Protein AF-A0A1H5ZU62-F1 (afdb_monomer_lite)

Radius of gyration: 22.36 Å; chains: 1; bounding box: 36×51×70 Å

Organism: NCBI:txid935224

pLDDT: mean 84.92, std 20.05, range [37.56, 98.19]

Foldseek 3Di:
DDDDDDDPPPPPPPPPPDDPLQVVLVVLLVQLLVLLVLLLVLVVVVVVVDPVSVVVNVVSVVRNVVSLVVVVVCVVVVSYDPVSVVSSVVSVVVNCVSVVD

Sequence (101 aa):
MATQKDAGFEIKHTEKNKDPICEKWNKRVDDYENYVKEYITHYKKSLKGNSISLSKYPYMKVKWEALGLKLDKAKKKELLTNKQMKKVLRIQLKIVNTCCE

Secondary structure (DSSP, 8-state):
-------------------HHHHHHHHHHHHHHHHHHHHHHHHHHHTTT-HHHHHHHHHHHHHHHHHHHHHHHHHHTT-S-HHHHHHHHHHHHHHHHHHH-

Structure (mmCIF, N/CA/C/O backbone):
data_AF-A0A1H5ZU62-F1
#
_entry.id   AF-A0A1H5ZU62-F1
#
loop_
_atom_site.group_PDB
_atom_site.id
_atom_site.type_symbol
_atom_site.label_atom_id
_atom_site.label_alt_id
_atom_site.label_comp_id
_atom_site.label_asym_id
_atom_site.label_entity_id
_atom_site.label_seq_id
_atom_site.pdbx_PDB_ins_code
_atom_site.Cartn_x
_atom_site.Cartn_y
_atom_site.Cartn_z
_atom_site.occupancy
_atom_site.B_iso_or_equiv
_atom_site.auth_seq_id
_atom_site.auth_comp_id
_atom_site.auth_asym_id
_atom_site.auth_atom_id
_atom_site.pdbx_PDB_model_num
ATOM 1 N N . MET A 1 1 ? -21.418 44.200 53.077 1.00 37.72 1 MET A N 1
ATOM 2 C CA . MET A 1 1 ? -20.156 44.695 52.485 1.00 37.72 1 MET A CA 1
ATOM 3 C C . MET A 1 1 ? -19.444 43.511 51.868 1.00 37.72 1 MET A C 1
ATOM 5 O O . MET A 1 1 ? -19.467 42.439 52.456 1.00 37.72 1 MET A O 1
ATOM 9 N N . ALA A 1 2 ? -18.974 43.687 50.639 1.00 37.69 2 ALA A N 1
ATOM 10 C CA . ALA A 1 2 ? -18.508 42.631 49.756 1.00 37.69 2 ALA A CA 1
ATOM 11 C C . ALA A 1 2 ? -17.160 42.051 50.202 1.00 37.69 2 ALA A C 1
ATOM 13 O O . ALA A 1 2 ? -16.255 42.807 50.542 1.00 37.69 2 ALA A O 1
ATOM 14 N N . THR A 1 3 ? -17.009 40.733 50.099 1.00 37.56 3 THR A N 1
ATOM 15 C CA . THR A 1 3 ? -15.694 40.092 50.024 1.00 37.56 3 THR A CA 1
ATOM 16 C C . THR A 1 3 ? -15.572 39.471 48.639 1.00 37.56 3 THR A C 1
ATOM 18 O O . THR A 1 3 ? -16.351 38.597 48.254 1.00 37.56 3 THR A O 1
ATOM 21 N N . GLN A 1 4 ? -14.650 40.034 47.863 1.00 39.41 4 GLN A N 1
ATOM 22 C CA . GLN A 1 4 ? -14.338 39.685 46.483 1.00 39.41 4 GLN A CA 1
ATOM 23 C C . GLN A 1 4 ? -13.799 38.250 46.401 1.00 39.41 4 GLN A C 1
ATOM 25 O O . GLN A 1 4 ? -12.973 37.830 47.208 1.00 39.41 4 GLN A O 1
ATOM 30 N N . LYS A 1 5 ? -14.310 37.497 45.421 1.00 41.81 5 LYS A N 1
ATOM 31 C CA . LYS A 1 5 ? -13.759 36.222 44.961 1.00 41.81 5 LYS A CA 1
ATOM 32 C C . LYS A 1 5 ? -12.780 36.543 43.838 1.00 41.81 5 LYS A C 1
ATOM 34 O O . LYS A 1 5 ? -13.233 36.865 42.741 1.00 41.81 5 LYS A O 1
ATOM 39 N N . ASP A 1 6 ? -11.484 36.437 44.099 1.00 41.88 6 ASP A N 1
ATOM 40 C CA . ASP A 1 6 ? -10.490 36.493 43.033 1.00 41.88 6 ASP A CA 1
ATOM 41 C C . ASP A 1 6 ? -10.346 35.123 42.372 1.00 41.88 6 ASP A C 1
ATOM 43 O O . ASP A 1 6 ? -10.157 34.082 43.008 1.00 41.88 6 ASP A O 1
ATOM 47 N N . ALA A 1 7 ? -10.536 35.149 41.058 1.00 46.53 7 ALA A N 1
ATOM 48 C CA . ALA A 1 7 ? -10.576 34.011 40.169 1.00 46.53 7 ALA A CA 1
ATOM 49 C C . ALA A 1 7 ? -9.167 33.462 39.911 1.00 46.53 7 ALA A C 1
ATOM 51 O O . ALA A 1 7 ? -8.388 34.040 39.157 1.00 46.53 7 ALA A O 1
ATOM 52 N N . GLY A 1 8 ? -8.870 32.288 40.465 1.00 37.91 8 GLY A N 1
ATOM 53 C CA . GLY A 1 8 ? -7.814 31.421 39.952 1.00 37.91 8 GLY A CA 1
ATOM 54 C C . GLY A 1 8 ? -8.333 30.625 38.755 1.00 37.91 8 GLY A C 1
ATOM 55 O O . GLY A 1 8 ? -8.832 29.515 38.922 1.00 37.91 8 GLY A O 1
ATOM 56 N N . PHE A 1 9 ? -8.250 31.182 37.544 1.00 42.66 9 PHE A N 1
ATOM 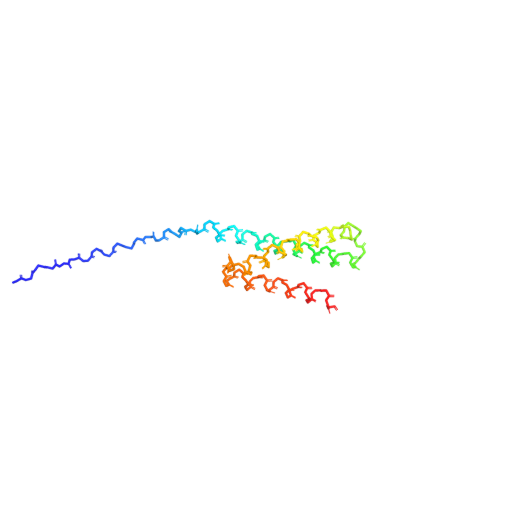57 C CA . PHE A 1 9 ? -8.409 30.396 36.317 1.00 42.66 9 PHE A CA 1
ATOM 58 C C . PHE A 1 9 ? -7.087 29.685 36.023 1.00 42.66 9 PHE A C 1
ATOM 60 O O . PHE A 1 9 ? -6.227 30.179 35.298 1.00 42.66 9 PHE A O 1
ATOM 67 N N . GLU A 1 10 ? -6.907 28.527 36.648 1.00 42.69 10 GLU A N 1
ATOM 68 C CA . GLU A 1 10 ? -5.787 27.642 36.363 1.00 42.69 10 GLU A CA 1
ATOM 69 C C . GLU A 1 10 ? -6.045 26.951 35.016 1.00 42.69 10 GLU A C 1
ATOM 71 O O . GLU A 1 10 ? -6.862 26.033 34.898 1.00 42.69 10 GLU A O 1
ATOM 76 N N . ILE A 1 11 ? -5.370 27.426 33.964 1.00 49.47 11 ILE A N 1
ATOM 77 C CA . ILE A 1 11 ? -5.333 26.755 32.663 1.00 49.47 11 ILE A CA 1
ATOM 78 C C . ILE A 1 11 ? -4.553 25.459 32.862 1.00 49.47 11 ILE A C 1
ATOM 80 O O . ILE A 1 11 ? -3.329 25.416 32.744 1.00 49.47 11 ILE A O 1
ATOM 84 N N . LYS A 1 12 ? -5.273 24.379 33.170 1.00 43.12 12 LYS A N 1
ATOM 85 C CA . LYS A 1 12 ? -4.721 23.030 33.099 1.00 43.12 12 LYS A CA 1
ATOM 86 C C . LYS A 1 12 ? -4.315 22.780 31.653 1.00 43.12 12 LYS A C 1
ATOM 88 O O . LYS A 1 12 ? -5.165 22.617 30.777 1.00 43.12 12 LYS A O 1
ATOM 93 N N . HIS A 1 13 ? -3.007 22.773 31.409 1.00 42.88 13 HIS A N 1
ATOM 94 C CA . HIS A 1 13 ? -2.415 22.256 30.187 1.00 42.88 13 HIS A CA 1
ATOM 95 C C . HIS A 1 13 ? -2.994 20.862 29.928 1.00 42.88 13 HIS A C 1
ATOM 97 O O . HIS A 1 13 ? -2.687 19.901 30.626 1.00 42.88 13 HIS A O 1
ATOM 103 N N . THR A 1 14 ? -3.876 20.758 28.935 1.00 43.28 14 THR A N 1
ATOM 104 C CA . THR A 1 14 ? -4.388 19.478 28.454 1.00 43.28 14 THR A CA 1
ATOM 105 C C . THR A 1 14 ? -3.242 18.724 27.796 1.00 43.28 14 THR A C 1
ATOM 107 O O . THR A 1 14 ? -2.970 18.903 26.605 1.00 43.28 14 THR A O 1
ATOM 110 N N . GLU A 1 15 ? -2.569 17.872 28.564 1.00 51.66 15 GLU A N 1
ATOM 111 C CA . GLU A 1 15 ? -1.851 16.735 28.010 1.00 51.66 15 GLU A CA 1
ATOM 112 C C . GLU A 1 15 ? -2.861 15.937 27.184 1.00 51.66 15 GLU A C 1
ATOM 114 O O . GLU A 1 15 ? -3.807 15.339 27.702 1.00 51.66 15 GLU A O 1
ATOM 119 N N . LYS A 1 16 ? -2.721 16.003 25.856 1.00 55.84 16 LYS A N 1
ATOM 120 C CA . LYS A 1 16 ? -3.507 15.190 24.931 1.00 55.84 16 LYS A CA 1
ATOM 121 C C . LYS A 1 16 ? -3.140 13.734 25.188 1.00 55.84 16 LYS A C 1
ATOM 123 O O . LYS A 1 16 ? -2.211 13.222 24.568 1.00 55.84 16 LYS A O 1
ATOM 128 N N . ASN A 1 17 ? -3.878 13.085 26.081 1.00 49.66 17 ASN A N 1
ATOM 129 C CA . ASN A 1 17 ? -3.907 11.639 26.229 1.00 49.66 17 ASN A CA 1
ATOM 130 C C . ASN A 1 17 ? -4.366 11.066 24.879 1.00 49.66 17 ASN A C 1
ATOM 132 O O . ASN A 1 17 ? -5.556 11.030 24.563 1.00 49.66 17 ASN A O 1
ATOM 136 N N . LYS A 1 18 ? -3.409 10.761 23.998 1.00 59.06 18 LYS A N 1
ATOM 137 C CA . LYS A 1 18 ? -3.698 10.180 22.689 1.00 59.06 18 LYS A CA 1
ATOM 138 C C . LYS A 1 18 ? -4.194 8.764 22.934 1.00 59.06 18 LYS A C 1
ATOM 140 O O . LYS A 1 18 ? -3.442 7.937 23.437 1.00 59.06 18 LYS A O 1
ATOM 145 N N . ASP A 1 19 ? -5.438 8.498 22.553 1.00 71.12 19 ASP A N 1
ATOM 146 C CA . ASP A 1 19 ? -6.007 7.154 22.577 1.00 71.12 19 ASP A CA 1
ATOM 147 C C . ASP A 1 19 ? -5.061 6.171 21.839 1.00 71.12 19 ASP A C 1
ATOM 149 O O . ASP A 1 19 ? -4.802 6.358 20.640 1.00 71.12 19 ASP A O 1
ATOM 153 N N . PRO A 1 20 ? -4.533 5.130 22.515 1.00 69.62 20 PRO A N 1
ATOM 154 C CA . PRO A 1 20 ? -3.647 4.134 21.911 1.00 69.62 20 PRO A CA 1
ATOM 155 C C . PRO A 1 20 ? -4.236 3.448 20.668 1.00 69.62 20 PRO A C 1
ATOM 157 O O . PRO A 1 20 ? -3.498 3.067 19.753 1.00 69.62 20 PRO A O 1
ATOM 160 N N . ILE A 1 21 ? -5.566 3.311 20.592 1.00 71.62 21 ILE A N 1
ATOM 161 C CA . ILE A 1 21 ? -6.271 2.776 19.421 1.00 71.62 21 ILE A CA 1
ATOM 162 C C . ILE A 1 21 ? -6.116 3.741 18.243 1.00 71.62 21 ILE A C 1
ATOM 164 O O . ILE A 1 21 ? -5.788 3.313 17.133 1.00 71.62 21 ILE A O 1
ATOM 168 N N . CYS A 1 22 ? -6.284 5.043 18.480 1.00 78.44 22 CYS A N 1
ATOM 169 C CA . CYS A 1 22 ? -6.099 6.076 17.463 1.00 78.44 22 CYS A CA 1
ATOM 170 C C . CYS A 1 22 ? -4.653 6.094 16.938 1.00 78.44 22 CYS A C 1
ATOM 172 O O . CYS A 1 22 ? -4.442 6.131 15.723 1.00 78.44 22 CYS A O 1
ATOM 174 N N . GLU A 1 23 ? -3.660 5.981 17.825 1.00 83.94 23 GLU A N 1
ATOM 175 C CA . GLU A 1 23 ? -2.241 5.984 17.446 1.00 83.94 23 GLU A CA 1
ATOM 176 C C . GLU A 1 23 ? -1.856 4.759 16.600 1.00 83.94 23 GLU A C 1
ATOM 178 O O . GLU A 1 23 ? -1.176 4.886 15.578 1.00 83.94 23 GLU A O 1
ATOM 183 N N . LYS A 1 24 ? -2.373 3.572 16.946 1.00 89.94 24 LYS A N 1
ATOM 184 C CA . LYS A 1 24 ? -2.190 2.353 16.143 1.00 89.94 24 LYS A CA 1
ATOM 185 C C . LYS A 1 24 ? -2.664 2.547 14.703 1.00 89.94 24 LYS A C 1
ATOM 187 O O . LYS A 1 24 ? -1.980 2.125 13.768 1.00 89.94 24 LYS A O 1
ATOM 192 N N . TRP A 1 25 ? -3.836 3.151 14.511 1.00 93.75 25 TRP A N 1
ATOM 193 C CA . TRP A 1 25 ? -4.387 3.383 13.177 1.00 93.75 25 TRP A CA 1
ATOM 194 C C . TRP A 1 25 ? -3.681 4.514 12.434 1.00 93.75 25 TRP A C 1
ATOM 196 O O . TRP A 1 25 ? -3.506 4.389 11.225 1.00 93.75 25 TRP A O 1
ATOM 206 N N . ASN A 1 26 ? -3.194 5.547 13.132 1.00 93.88 26 ASN A N 1
ATOM 207 C CA . ASN A 1 26 ? -2.327 6.566 12.532 1.00 93.88 26 ASN A CA 1
ATOM 208 C C . ASN A 1 26 ? -1.098 5.914 11.898 1.00 93.88 26 ASN A C 1
ATOM 210 O O . ASN A 1 26 ? -0.897 6.044 10.692 1.00 93.88 26 ASN A O 1
ATOM 214 N N . LYS A 1 27 ? -0.367 5.100 12.672 1.00 94.69 27 LYS A N 1
ATOM 215 C CA . LYS A 1 27 ? 0.811 4.384 12.173 1.00 94.69 27 LYS A CA 1
ATOM 216 C C . LYS A 1 27 ? 0.486 3.505 10.966 1.00 94.69 27 LYS A C 1
ATOM 218 O O . LYS A 1 27 ? 1.209 3.521 9.980 1.00 94.69 27 LYS A O 1
ATOM 223 N N . ARG A 1 28 ? -0.635 2.773 10.995 1.00 95.75 28 ARG A N 1
ATOM 224 C CA . ARG A 1 28 ? -1.038 1.929 9.855 1.00 95.75 28 ARG A CA 1
ATOM 225 C C . ARG A 1 28 ? -1.363 2.720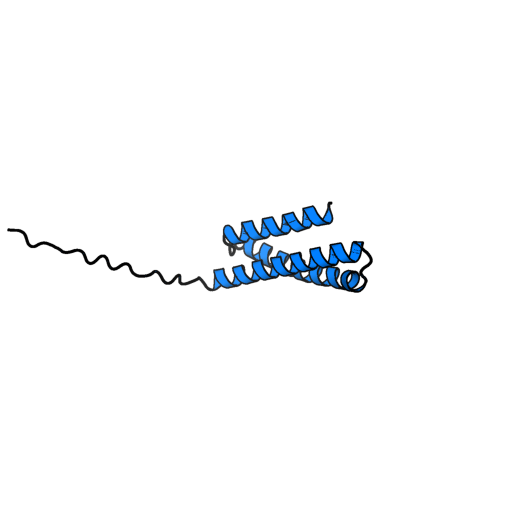 8.593 1.00 95.75 28 ARG A C 1
ATOM 227 O O . ARG A 1 28 ? -1.076 2.238 7.501 1.00 95.75 28 ARG A O 1
ATOM 234 N N . VAL A 1 29 ? -1.981 3.890 8.730 1.00 97.12 29 VAL A N 1
ATOM 235 C CA . VAL A 1 29 ? -2.254 4.777 7.593 1.00 97.12 29 VAL A CA 1
ATOM 236 C C . VAL A 1 29 ? -0.955 5.388 7.057 1.00 97.12 29 VAL A C 1
ATOM 238 O O . VAL A 1 29 ? -0.817 5.531 5.844 1.00 97.12 29 VAL A O 1
ATOM 241 N N . ASP A 1 30 ? 0.004 5.702 7.927 1.00 96.75 30 ASP A N 1
ATOM 242 C CA . ASP A 1 30 ? 1.319 6.217 7.529 1.00 96.75 30 ASP A CA 1
ATOM 243 C C . ASP A 1 30 ? 2.160 5.149 6.816 1.00 96.75 30 ASP A C 1
ATOM 245 O O . ASP A 1 30 ? 2.704 5.410 5.743 1.00 96.75 30 ASP A O 1
ATOM 249 N N . ASP A 1 31 ? 2.189 3.920 7.339 1.00 97.50 31 ASP A N 1
ATOM 250 C CA . ASP A 1 31 ? 2.835 2.776 6.685 1.00 97.50 31 ASP A CA 1
ATOM 251 C C . ASP A 1 31 ? 2.215 2.522 5.303 1.00 97.50 31 ASP A C 1
ATOM 253 O O . ASP A 1 31 ? 2.930 2.345 4.316 1.00 97.50 31 ASP A O 1
ATOM 257 N N . TYR A 1 32 ? 0.880 2.555 5.212 1.00 97.75 32 TYR A N 1
ATOM 258 C CA . TYR A 1 32 ? 0.154 2.432 3.947 1.00 97.75 32 TYR A CA 1
ATOM 259 C C . TYR A 1 32 ? 0.572 3.517 2.947 1.00 97.75 32 TYR A C 1
ATOM 261 O O . TYR A 1 32 ? 0.868 3.209 1.794 1.00 97.75 32 TYR A O 1
ATOM 269 N N . GLU A 1 33 ? 0.666 4.776 3.386 1.00 97.62 33 GLU A N 1
ATOM 270 C CA . GLU A 1 33 ? 1.140 5.874 2.542 1.00 97.62 33 GLU A CA 1
ATOM 271 C C . GLU A 1 33 ? 2.576 5.651 2.052 1.00 97.62 33 GLU A C 1
ATOM 273 O O . GLU A 1 33 ? 2.863 5.881 0.877 1.00 97.62 33 GLU A O 1
ATOM 278 N N . ASN A 1 34 ? 3.471 5.200 2.931 1.00 98.06 34 ASN A N 1
ATOM 279 C CA . ASN A 1 34 ? 4.875 4.982 2.596 1.00 98.06 34 ASN A CA 1
ATOM 280 C C . ASN A 1 34 ? 5.043 3.869 1.560 1.00 98.06 34 ASN A C 1
ATOM 282 O O . ASN A 1 34 ? 5.727 4.074 0.559 1.00 98.06 34 ASN A O 1
ATOM 286 N N . TYR A 1 35 ? 4.358 2.734 1.722 1.00 98.00 35 TYR A N 1
ATOM 287 C CA . TYR A 1 35 ? 4.401 1.673 0.714 1.00 98.00 35 TYR A CA 1
ATOM 288 C C . TYR A 1 35 ? 3.831 2.122 -0.635 1.00 98.00 35 TYR A C 1
ATOM 290 O O . TYR A 1 35 ? 4.362 1.739 -1.676 1.00 98.00 35 TYR A O 1
ATOM 298 N N . VAL A 1 36 ? 2.797 2.970 -0.642 1.00 97.75 36 VAL A N 1
ATOM 299 C CA . VAL A 1 36 ? 2.263 3.546 -1.886 1.00 97.75 36 VAL A CA 1
ATOM 300 C C . VAL A 1 36 ? 3.259 4.510 -2.536 1.00 97.75 36 VAL A C 1
ATOM 302 O O . VAL A 1 36 ? 3.440 4.467 -3.751 1.00 97.75 36 VAL A O 1
ATOM 305 N N . LYS A 1 37 ? 3.946 5.356 -1.758 1.00 97.38 37 LYS A N 1
ATOM 306 C CA . LYS A 1 37 ? 4.993 6.256 -2.277 1.00 97.38 37 LYS A CA 1
ATOM 307 C C . LYS A 1 37 ? 6.148 5.480 -2.911 1.00 97.38 37 LYS A C 1
ATOM 309 O O . LYS A 1 37 ? 6.566 5.810 -4.023 1.00 97.38 37 LYS A O 1
ATOM 314 N N . GLU A 1 38 ? 6.621 4.431 -2.244 1.00 97.50 38 GLU A N 1
ATOM 315 C CA . GLU A 1 38 ? 7.673 3.552 -2.764 1.00 97.50 38 GLU A CA 1
ATOM 316 C C . GLU A 1 38 ? 7.207 2.786 -4.009 1.00 97.50 38 GLU A C 1
ATOM 318 O O . GLU A 1 38 ? 7.942 2.705 -4.994 1.00 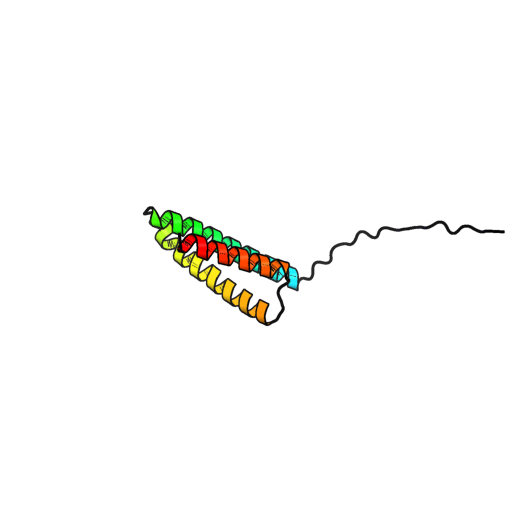97.50 38 GLU A O 1
ATOM 323 N N . TYR A 1 39 ? 5.963 2.290 -4.010 1.00 97.25 39 TYR A N 1
ATOM 324 C CA . TYR A 1 39 ? 5.340 1.677 -5.184 1.00 97.25 39 TYR A CA 1
ATOM 325 C C . TYR A 1 39 ? 5.354 2.630 -6.383 1.00 97.25 39 TYR A C 1
ATOM 327 O O . TYR A 1 39 ? 5.899 2.273 -7.422 1.00 97.25 39 TYR A O 1
ATOM 335 N N . ILE A 1 40 ? 4.825 3.850 -6.232 1.00 96.31 40 ILE A N 1
ATOM 336 C CA . ILE A 1 40 ? 4.768 4.852 -7.309 1.00 96.31 40 ILE A CA 1
ATOM 337 C C . ILE A 1 40 ? 6.176 5.175 -7.821 1.00 96.31 40 ILE A C 1
ATOM 339 O O . ILE A 1 40 ? 6.405 5.254 -9.028 1.00 96.31 40 ILE A O 1
ATOM 343 N N . THR A 1 41 ? 7.133 5.336 -6.907 1.00 96.69 41 THR A N 1
ATOM 344 C CA . THR A 1 41 ? 8.521 5.666 -7.245 1.00 96.69 41 THR A CA 1
ATOM 345 C C . THR A 1 41 ? 9.170 4.561 -8.071 1.00 96.69 41 THR A C 1
ATOM 347 O O . THR A 1 41 ? 9.770 4.837 -9.112 1.00 96.69 41 THR A O 1
ATOM 350 N N . HIS A 1 42 ? 9.045 3.307 -7.637 1.00 97.88 42 HIS A N 1
ATOM 351 C CA . HIS A 1 42 ? 9.615 2.176 -8.359 1.00 97.88 42 HIS A CA 1
ATOM 352 C C . HIS A 1 42 ? 8.858 1.864 -9.651 1.00 97.88 42 HIS A C 1
ATOM 354 O O . HIS A 1 42 ? 9.500 1.571 -10.653 1.00 97.88 42 HIS A O 1
ATOM 360 N N . TYR A 1 43 ? 7.537 2.021 -9.676 1.00 95.88 43 TYR A N 1
ATOM 361 C CA . TYR A 1 43 ? 6.733 1.874 -10.886 1.00 95.88 43 TYR A CA 1
ATOM 362 C C . TYR A 1 43 ? 7.176 2.861 -11.977 1.00 95.88 43 TYR A C 1
ATOM 364 O O . TYR A 1 43 ? 7.541 2.466 -13.082 1.00 95.88 43 TYR A O 1
ATOM 372 N N . LYS A 1 44 ? 7.287 4.156 -11.654 1.00 95.19 44 LYS A N 1
ATOM 373 C CA . LYS A 1 44 ? 7.756 5.166 -12.621 1.00 95.19 44 LYS A CA 1
ATOM 374 C C . LYS A 1 44 ? 9.181 4.895 -13.111 1.00 95.19 44 LYS A C 1
ATOM 376 O O . LYS A 1 44 ? 9.497 5.163 -14.267 1.00 95.19 44 LYS A O 1
ATOM 381 N N . LYS A 1 45 ? 10.058 4.365 -12.252 1.00 97.06 45 LYS A N 1
ATOM 382 C CA . LYS A 1 45 ? 11.424 3.973 -12.638 1.00 97.06 45 LYS A CA 1
ATOM 383 C C . LYS A 1 45 ? 11.442 2.710 -13.503 1.00 97.06 45 LYS A C 1
ATOM 385 O O . LYS A 1 45 ? 12.253 2.639 -14.421 1.00 97.06 45 LYS A O 1
ATOM 390 N N . SER A 1 46 ? 10.570 1.734 -13.247 1.00 96.69 46 SER A N 1
ATOM 391 C CA . SER A 1 46 ? 10.502 0.511 -14.052 1.00 96.69 46 SER A CA 1
ATOM 392 C C . SER A 1 46 ? 10.009 0.786 -15.467 1.00 96.69 46 SER A C 1
ATOM 394 O O . SER A 1 46 ? 10.549 0.203 -16.399 1.00 96.69 46 SER A O 1
ATOM 396 N N . LEU A 1 47 ? 9.078 1.732 -15.646 1.00 94.69 47 LEU A N 1
ATOM 397 C CA . LEU A 1 47 ? 8.655 2.193 -16.978 1.00 94.69 47 LEU A CA 1
ATOM 398 C C . LEU A 1 47 ? 9.815 2.779 -17.803 1.00 94.69 47 LEU A C 1
ATOM 400 O O . LEU A 1 47 ? 9.783 2.750 -19.025 1.00 94.69 47 LEU A O 1
ATOM 404 N N . LYS A 1 48 ? 10.868 3.270 -17.138 1.00 96.44 48 LYS A N 1
ATOM 405 C CA . LYS A 1 48 ? 12.097 3.783 -17.766 1.00 96.44 48 LYS A CA 1
ATOM 406 C C . LYS A 1 48 ? 13.185 2.711 -17.939 1.00 96.44 48 LYS A C 1
ATOM 408 O O . LYS A 1 48 ? 14.343 3.053 -18.150 1.00 96.44 48 LYS A O 1
ATOM 413 N N . GLY A 1 49 ? 12.851 1.428 -17.778 1.00 96.44 49 GLY A N 1
ATOM 414 C CA . GLY A 1 49 ? 13.788 0.310 -17.933 1.00 96.44 49 GLY A CA 1
ATOM 415 C C . GLY A 1 49 ? 14.664 0.009 -16.709 1.00 96.44 49 GLY A C 1
ATOM 416 O O . GLY A 1 49 ? 15.611 -0.767 -16.808 1.00 96.44 49 GLY A O 1
ATOM 417 N N . ASN A 1 50 ? 14.381 0.584 -15.532 1.00 98.19 50 ASN A N 1
ATOM 418 C CA . ASN A 1 50 ? 15.156 0.281 -14.326 1.00 98.19 50 ASN A CA 1
ATOM 419 C C . ASN A 1 50 ? 14.815 -1.120 -13.776 1.00 98.19 50 ASN A C 1
ATOM 421 O O . ASN A 1 50 ? 13.786 -1.299 -13.120 1.00 98.19 50 ASN A O 1
ATOM 425 N N . SER A 1 51 ? 15.707 -2.090 -13.988 1.00 96.56 51 SER A N 1
ATOM 426 C CA . SER A 1 51 ? 15.529 -3.498 -13.591 1.00 96.56 51 SER A CA 1
ATOM 427 C C . SER A 1 51 ? 15.357 -3.705 -12.080 1.00 96.56 51 SER A C 1
ATOM 429 O O . SER A 1 51 ? 14.500 -4.474 -11.654 1.00 96.56 51 SER A O 1
ATOM 431 N N . ILE A 1 52 ? 16.094 -2.966 -11.242 1.00 97.25 52 ILE A N 1
ATOM 432 C CA . ILE A 1 52 ? 15.934 -3.028 -9.777 1.00 97.25 52 ILE A CA 1
ATOM 433 C C . ILE A 1 52 ? 14.509 -2.624 -9.384 1.00 97.25 52 ILE A C 1
ATOM 435 O O . ILE A 1 52 ? 13.879 -3.246 -8.530 1.00 97.25 52 ILE A O 1
ATOM 439 N N . SER A 1 53 ? 13.992 -1.567 -10.004 1.00 98.00 53 SER A N 1
ATOM 440 C CA . SER A 1 53 ? 12.655 -1.059 -9.714 1.00 98.00 53 SER A CA 1
ATOM 441 C C . SER A 1 53 ? 11.562 -1.955 -10.287 1.00 98.00 53 SER A C 1
ATOM 443 O O . SER A 1 53 ? 10.539 -2.115 -9.625 1.00 98.00 53 SER A O 1
ATOM 445 N N . LEU A 1 54 ? 11.806 -2.591 -11.440 1.00 96.31 54 LEU A N 1
ATOM 446 C CA . LEU A 1 54 ? 10.933 -3.608 -12.039 1.00 96.31 54 LEU A CA 1
ATOM 447 C C . LEU A 1 54 ? 10.662 -4.759 -11.060 1.00 96.31 54 LEU A C 1
ATOM 449 O O . LEU A 1 54 ? 9.525 -5.200 -10.938 1.00 96.31 54 LEU A O 1
ATOM 453 N N . SER A 1 55 ? 11.674 -5.171 -10.293 1.00 95.75 55 SER A N 1
ATOM 454 C CA . SER A 1 55 ? 11.524 -6.204 -9.260 1.00 95.75 55 SER A CA 1
ATOM 455 C C . SER A 1 55 ? 10.951 -5.678 -7.936 1.00 95.75 55 SER A C 1
ATOM 457 O O . SER A 1 55 ? 10.318 -6.427 -7.193 1.00 95.75 55 SER A O 1
ATOM 459 N N . LYS A 1 56 ? 11.159 -4.395 -7.603 1.00 96.44 56 LYS A N 1
ATOM 460 C CA . LYS A 1 56 ? 10.740 -3.814 -6.312 1.00 96.44 56 LYS A CA 1
ATOM 461 C C . LYS A 1 56 ? 9.295 -3.330 -6.276 1.00 96.44 56 LYS A C 1
ATOM 463 O O . LYS A 1 56 ? 8.646 -3.492 -5.241 1.00 96.44 56 LYS A O 1
ATOM 468 N N . TYR A 1 57 ? 8.776 -2.724 -7.346 1.00 96.19 57 TYR A N 1
ATOM 469 C CA . TYR A 1 57 ? 7.414 -2.179 -7.301 1.00 96.19 57 TYR A CA 1
ATOM 470 C C . TYR A 1 57 ? 6.348 -3.259 -7.012 1.00 96.19 57 TYR A C 1
ATOM 472 O O . TYR A 1 57 ? 5.452 -2.963 -6.218 1.00 96.19 57 TYR A O 1
ATOM 480 N N . PRO A 1 58 ? 6.431 -4.510 -7.528 1.00 97.06 58 PRO A N 1
ATOM 481 C CA . PRO A 1 58 ? 5.446 -5.544 -7.206 1.00 97.06 58 PRO A CA 1
ATOM 482 C C . PRO A 1 58 ? 5.445 -5.896 -5.716 1.00 97.06 58 PRO A C 1
ATOM 484 O O . PRO A 1 58 ? 4.386 -6.058 -5.115 1.00 97.06 58 PRO A O 1
ATOM 487 N N . TYR A 1 59 ? 6.621 -5.931 -5.083 1.00 96.56 59 TYR A N 1
ATOM 488 C CA . TYR A 1 59 ? 6.731 -6.159 -3.643 1.00 96.56 59 TYR A CA 1
ATOM 489 C C . TYR A 1 59 ? 6.046 -5.049 -2.834 1.00 96.56 59 TYR A C 1
ATOM 491 O O . TYR A 1 59 ? 5.286 -5.332 -1.904 1.00 96.56 59 TYR A O 1
ATOM 499 N N . MET A 1 60 ? 6.258 -3.783 -3.211 1.00 97.19 60 MET A N 1
ATOM 500 C CA . MET A 1 60 ? 5.583 -2.654 -2.561 1.00 97.19 60 MET A CA 1
ATOM 501 C C . MET A 1 60 ? 4.069 -2.700 -2.778 1.00 97.19 60 MET A C 1
ATOM 503 O O . MET A 1 60 ? 3.321 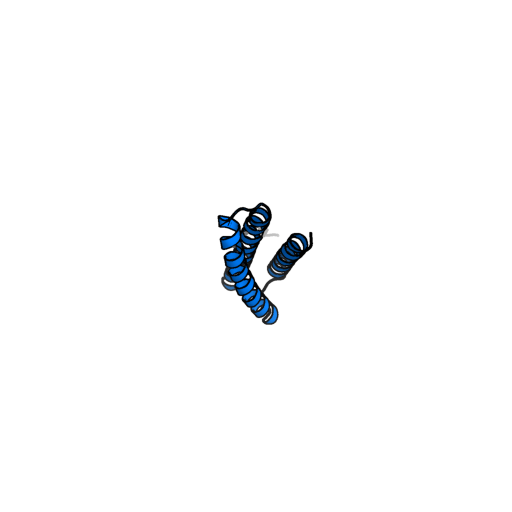-2.400 -1.846 1.00 97.19 60 MET A O 1
ATOM 507 N N . LYS A 1 61 ? 3.623 -3.144 -3.964 1.00 96.31 61 LYS A N 1
ATOM 508 C CA . LYS A 1 61 ? 2.206 -3.350 -4.281 1.00 96.31 61 LYS A CA 1
ATOM 509 C C . LYS A 1 61 ? 1.534 -4.294 -3.292 1.00 96.31 61 LYS A C 1
ATOM 511 O O . LYS A 1 61 ? 0.595 -3.901 -2.607 1.00 96.31 61 LYS A O 1
ATOM 516 N N . VAL A 1 62 ? 2.102 -5.486 -3.126 1.00 97.62 62 VAL A N 1
ATOM 517 C CA . VAL A 1 62 ? 1.588 -6.499 -2.195 1.00 97.62 62 VAL A CA 1
ATOM 518 C C . VAL A 1 62 ? 1.512 -5.962 -0.759 1.00 97.62 62 VAL A C 1
ATOM 520 O O . VAL A 1 62 ? 0.544 -6.221 -0.041 1.00 97.62 62 VAL A O 1
ATOM 523 N N . LYS A 1 63 ? 2.514 -5.187 -0.316 1.00 96.69 63 LYS A N 1
ATOM 524 C CA . LYS A 1 63 ? 2.533 -4.607 1.037 1.00 96.69 63 LYS A CA 1
ATOM 525 C C . LYS A 1 63 ? 1.417 -3.590 1.255 1.00 96.69 63 LYS A C 1
ATOM 527 O O . LYS A 1 63 ? 0.731 -3.677 2.280 1.00 96.69 63 LYS A O 1
ATOM 532 N N . TRP A 1 64 ? 1.223 -2.643 0.332 1.00 95.38 64 TRP A N 1
ATOM 533 C CA . TRP A 1 64 ? 0.164 -1.651 0.506 1.00 95.38 64 TRP A CA 1
ATOM 534 C C . TRP A 1 64 ? -1.225 -2.263 0.318 1.00 95.38 64 TRP A C 1
ATOM 536 O O . TRP A 1 64 ? -2.107 -1.932 1.102 1.00 95.38 64 TRP A O 1
ATOM 546 N N . GLU A 1 65 ? -1.426 -3.211 -0.603 1.00 96.00 65 GLU A N 1
ATOM 547 C CA . GLU A 1 65 ? -2.712 -3.911 -0.770 1.00 96.00 65 GLU A CA 1
ATOM 548 C C . GLU A 1 65 ? -3.109 -4.656 0.514 1.00 96.00 65 GLU A C 1
ATOM 550 O O . GLU A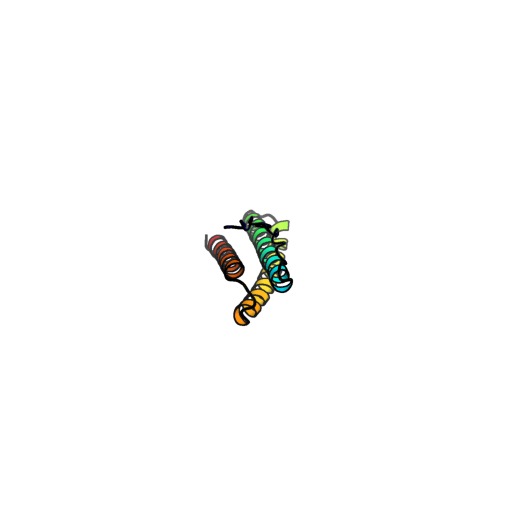 1 65 ? -4.228 -4.512 1.014 1.00 96.00 65 GLU A O 1
ATOM 555 N N . ALA A 1 66 ? -2.164 -5.372 1.131 1.00 96.94 66 ALA A N 1
ATOM 556 C CA . ALA A 1 66 ? -2.400 -6.069 2.393 1.00 96.94 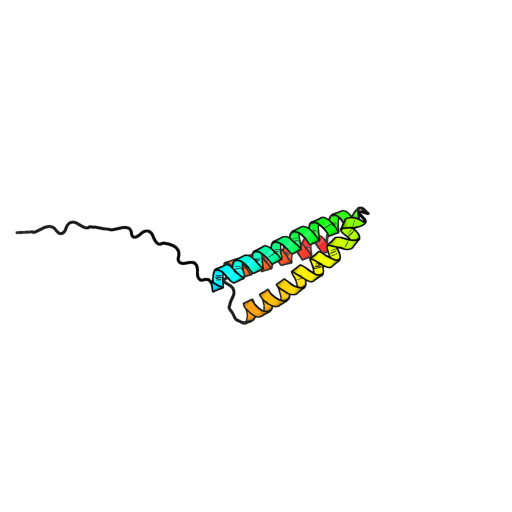66 ALA A CA 1
ATOM 557 C C . ALA A 1 66 ? -2.757 -5.115 3.548 1.00 96.94 66 ALA A C 1
ATOM 559 O O . ALA A 1 66 ? -3.550 -5.468 4.428 1.00 96.94 66 ALA A O 1
ATOM 560 N N . LEU A 1 67 ? -2.177 -3.911 3.583 1.00 96.44 67 LEU A N 1
ATOM 561 C CA . LEU A 1 67 ? -2.550 -2.874 4.549 1.00 96.44 67 LEU A CA 1
ATOM 562 C C . LEU A 1 67 ? -3.899 -2.233 4.214 1.00 96.44 67 LEU A C 1
ATOM 564 O O . LEU A 1 67 ? -4.693 -2.032 5.133 1.00 96.44 67 LEU A O 1
ATOM 568 N N . GLY A 1 68 ? -4.188 -1.992 2.935 1.00 95.94 68 GLY A N 1
ATOM 569 C CA . GLY A 1 68 ? -5.469 -1.486 2.445 1.00 95.94 68 GLY A CA 1
ATOM 570 C C . GLY A 1 68 ? -6.625 -2.370 2.902 1.00 95.94 68 GLY A C 1
ATOM 571 O O . GLY A 1 68 ? -7.545 -1.887 3.555 1.00 95.94 68 GLY A O 1
ATOM 572 N N . LEU A 1 69 ? -6.499 -3.691 2.739 1.00 96.62 69 LEU A N 1
ATOM 573 C CA . LEU A 1 69 ? -7.486 -4.658 3.236 1.00 96.62 69 LEU A CA 1
ATOM 574 C C . LEU A 1 69 ? -7.695 -4.577 4.758 1.00 96.62 69 LEU A C 1
ATOM 576 O O . LEU A 1 69 ? -8.810 -4.751 5.255 1.00 96.62 69 LEU A O 1
ATOM 580 N N . LYS A 1 70 ? -6.630 -4.333 5.533 1.00 96.12 70 LYS A N 1
ATOM 581 C CA . LYS A 1 70 ? -6.734 -4.169 6.994 1.00 96.12 70 LYS A CA 1
ATOM 582 C C . LYS A 1 70 ? -7.426 -2.855 7.358 1.00 96.12 70 LYS A C 1
ATOM 584 O O . LYS A 1 70 ? -8.198 -2.845 8.314 1.00 96.12 70 LYS A O 1
ATOM 589 N N . LEU A 1 71 ? -7.159 -1.780 6.619 1.00 96.50 71 LEU A N 1
ATOM 590 C CA . LEU A 1 71 ? -7.801 -0.477 6.796 1.00 96.50 71 LEU A CA 1
ATOM 591 C C . LEU A 1 71 ? -9.282 -0.525 6.402 1.00 96.50 71 LEU A C 1
ATOM 593 O O . LEU A 1 71 ? -10.107 0.002 7.139 1.00 96.50 71 LEU A O 1
ATOM 597 N N . ASP A 1 72 ? -9.647 -1.246 5.343 1.00 95.50 72 ASP A N 1
ATOM 598 C CA . ASP A 1 72 ? -11.048 -1.449 4.956 1.00 95.50 72 ASP A CA 1
ATOM 599 C C . ASP A 1 72 ? -11.824 -2.232 6.017 1.00 95.50 72 ASP A C 1
ATOM 601 O O . ASP A 1 72 ? -12.942 -1.865 6.382 1.00 95.50 72 ASP A O 1
ATOM 605 N N . LYS A 1 73 ? -11.220 -3.287 6.578 1.00 96.00 73 LYS A N 1
ATOM 606 C CA . LYS A 1 73 ? -11.804 -4.019 7.714 1.00 96.00 73 LYS A CA 1
ATOM 607 C C . LYS A 1 73 ? -11.973 -3.121 8.942 1.00 96.00 73 LYS A C 1
ATOM 609 O O . LYS A 1 73 ? -12.970 -3.248 9.643 1.00 96.00 73 LYS A O 1
ATOM 614 N N . ALA A 1 74 ? -11.018 -2.230 9.206 1.00 94.56 74 ALA A N 1
ATOM 615 C CA . ALA A 1 74 ? -11.089 -1.277 10.311 1.00 94.56 74 ALA A CA 1
ATOM 616 C C . ALA A 1 74 ? -12.194 -0.238 10.103 1.00 94.56 74 ALA A C 1
ATOM 618 O O . ALA A 1 74 ? -12.970 0.018 11.018 1.00 94.56 74 ALA A O 1
ATOM 619 N N . LYS A 1 75 ? -12.303 0.295 8.881 1.00 93.25 75 LYS A N 1
ATOM 620 C CA . LYS A 1 75 ? -13.358 1.219 8.460 1.00 93.25 75 LYS A CA 1
ATOM 621 C C . LYS A 1 75 ? -14.745 0.612 8.665 1.00 93.25 75 LYS A C 1
ATOM 623 O O . LYS A 1 75 ? -15.594 1.257 9.260 1.00 93.25 75 LYS A O 1
ATOM 628 N N . LYS A 1 76 ? -14.960 -0.636 8.228 1.00 94.50 76 LYS A N 1
ATOM 629 C CA . LYS A 1 76 ? -16.237 -1.359 8.408 1.00 94.50 76 LYS A CA 1
ATOM 630 C C . LYS A 1 76 ? -16.614 -1.585 9.876 1.00 94.50 76 LYS A C 1
ATOM 632 O O . LYS A 1 76 ? -17.779 -1.795 10.169 1.00 94.50 76 LYS A O 1
ATOM 637 N N . LYS A 1 77 ? -15.627 -1.577 10.774 1.00 94.94 77 LYS A N 1
ATOM 638 C CA . LYS A 1 77 ? -15.807 -1.695 12.227 1.00 94.94 77 LYS A CA 1
ATOM 639 C C . LYS A 1 77 ? -15.814 -0.336 12.935 1.00 94.94 77 LYS A C 1
ATOM 641 O O . LYS A 1 77 ? -15.683 -0.305 14.151 1.00 94.94 77 LYS A O 1
ATOM 646 N N . GLU A 1 78 ? -15.860 0.761 12.177 1.00 93.19 78 GLU A N 1
ATOM 647 C CA . GLU A 1 78 ? -15.849 2.137 12.694 1.00 93.19 78 GLU A CA 1
ATOM 648 C C . GLU A 1 78 ? -14.632 2.462 13.582 1.00 93.19 78 GLU A C 1
ATOM 650 O O . GLU A 1 78 ? -14.653 3.361 14.413 1.00 93.19 78 GLU A O 1
ATOM 655 N N . LEU A 1 79 ? -13.516 1.756 13.368 1.00 93.69 79 LEU A N 1
ATOM 656 C CA . LEU A 1 79 ? -12.283 1.930 14.145 1.00 93.69 79 LEU A CA 1
ATOM 657 C C . LEU A 1 79 ? -11.391 3.061 13.616 1.00 93.69 79 LEU A C 1
ATOM 659 O O . LEU A 1 79 ? -10.333 3.326 14.186 1.00 93.69 79 LEU A O 1
ATOM 663 N N . LEU A 1 80 ? -11.771 3.683 12.497 1.00 93.44 80 LEU A N 1
ATOM 664 C CA . LEU A 1 80 ? -11.027 4.776 11.881 1.00 93.44 80 LEU A CA 1
ATOM 665 C C . LEU A 1 80 ? -11.749 6.099 12.086 1.00 93.44 80 LEU A C 1
ATOM 667 O O . LEU A 1 80 ? -12.937 6.238 11.812 1.00 93.44 80 LEU A O 1
ATOM 671 N N . THR A 1 81 ? -10.983 7.114 12.455 1.00 94.12 81 THR A N 1
ATOM 672 C CA . THR A 1 81 ? -11.468 8.491 12.502 1.00 94.12 81 THR A CA 1
ATOM 673 C C . THR A 1 81 ? -11.702 9.046 11.095 1.00 94.12 81 THR A C 1
ATOM 675 O O . THR A 1 81 ? -11.064 8.642 10.116 1.00 94.12 81 THR A O 1
ATOM 678 N N . ASN A 1 82 ? -12.531 10.087 10.993 1.00 92.88 82 ASN A N 1
ATOM 679 C CA . ASN A 1 82 ? -12.746 10.823 9.742 1.00 92.88 82 ASN A CA 1
ATOM 680 C C . ASN A 1 82 ? -11.443 11.336 9.108 1.00 92.88 82 ASN A C 1
ATOM 682 O O . ASN A 1 82 ? -11.295 11.327 7.885 1.00 92.88 82 ASN A O 1
ATOM 686 N N . LYS A 1 83 ? -10.472 11.762 9.927 1.00 93.88 83 LYS A N 1
ATOM 687 C CA . LYS A 1 83 ? -9.167 12.237 9.447 1.00 93.88 83 LYS A CA 1
ATOM 688 C C . LYS A 1 83 ? -8.370 11.109 8.787 1.00 93.88 83 LYS A C 1
ATOM 690 O O . LYS A 1 83 ? -7.819 11.308 7.705 1.00 93.88 83 LYS A O 1
ATOM 695 N N . GLN A 1 84 ? -8.347 9.931 9.409 1.00 95.31 84 GLN A N 1
ATOM 696 C CA . GLN A 1 84 ? -7.683 8.742 8.870 1.00 95.31 84 GLN A CA 1
ATOM 697 C C . GLN A 1 84 ? -8.359 8.275 7.577 1.00 95.31 84 GLN A C 1
ATOM 699 O O . GLN A 1 84 ? -7.675 8.075 6.577 1.00 95.31 84 GLN A O 1
ATOM 704 N N . MET A 1 85 ? -9.695 8.203 7.545 1.00 96.00 85 MET A N 1
ATOM 705 C CA . MET A 1 85 ? -10.442 7.822 6.339 1.00 96.00 85 MET A CA 1
ATOM 706 C C . MET A 1 85 ? -10.183 8.770 5.162 1.00 96.00 85 MET A C 1
ATOM 708 O O . MET A 1 85 ? -9.882 8.312 4.060 1.00 96.00 85 MET A O 1
ATOM 712 N N . LYS A 1 86 ? -10.218 10.092 5.390 1.00 96.62 86 LYS A N 1
ATOM 713 C CA . LYS A 1 86 ? -9.875 11.082 4.353 1.00 96.62 86 LYS A CA 1
ATOM 714 C C . LYS A 1 86 ? -8.452 10.884 3.828 1.00 96.62 86 LYS A C 1
ATOM 716 O O . LYS A 1 86 ? -8.220 11.027 2.630 1.00 96.62 86 LYS A O 1
ATOM 721 N N . LYS A 1 87 ? -7.498 10.553 4.702 1.00 96.62 87 LYS A N 1
ATOM 722 C CA . LYS A 1 87 ? -6.112 10.282 4.303 1.00 96.62 87 LYS A CA 1
ATOM 723 C C . LYS A 1 87 ? -6.010 9.022 3.436 1.00 96.62 87 LYS A C 1
ATOM 725 O O . LYS A 1 87 ? -5.380 9.084 2.386 1.00 96.62 87 LYS A O 1
ATOM 730 N N . VAL A 1 88 ? -6.686 7.932 3.807 1.00 96.56 88 VAL A N 1
ATOM 731 C CA . VAL A 1 88 ? -6.734 6.696 3.002 1.00 96.56 88 VAL A CA 1
ATOM 732 C C . VAL A 1 88 ? -7.306 6.955 1.606 1.00 96.56 88 VAL A C 1
ATOM 734 O O . VAL A 1 88 ? -6.677 6.575 0.622 1.00 96.56 88 VAL A O 1
ATOM 737 N N . LEU A 1 89 ? -8.428 7.677 1.505 1.00 96.62 89 LEU A N 1
ATOM 738 C CA . LEU A 1 89 ? -9.040 8.029 0.216 1.00 96.62 89 LEU A CA 1
ATOM 739 C C . LEU A 1 89 ? -8.095 8.854 -0.670 1.00 96.62 89 LEU A C 1
ATOM 741 O O . LEU A 1 89 ? -7.946 8.569 -1.855 1.00 96.62 89 LEU A O 1
ATOM 745 N N . ARG A 1 90 ? -7.397 9.846 -0.096 1.00 97.19 90 ARG A N 1
ATOM 746 C CA . ARG A 1 90 ? -6.391 10.633 -0.833 1.00 97.19 90 ARG A CA 1
ATOM 747 C C . ARG A 1 90 ? -5.261 9.761 -1.375 1.00 97.19 90 ARG A C 1
ATOM 749 O O . ARG A 1 90 ? -4.769 10.020 -2.467 1.00 97.19 90 ARG A O 1
ATOM 756 N N . ILE A 1 91 ? -4.826 8.757 -0.616 1.00 96.94 91 ILE A N 1
ATOM 757 C CA . ILE A 1 91 ? -3.773 7.833 -1.050 1.00 96.94 91 ILE A CA 1
ATOM 758 C C . ILE A 1 91 ? -4.286 6.935 -2.183 1.00 96.94 91 ILE A C 1
ATOM 760 O O . ILE A 1 91 ? -3.593 6.786 -3.181 1.00 96.94 91 ILE A O 1
ATOM 764 N N . GLN A 1 92 ? -5.505 6.399 -2.075 1.00 94.81 92 GLN A N 1
ATOM 765 C CA . GLN A 1 92 ? -6.128 5.599 -3.140 1.00 94.81 92 GLN A CA 1
ATOM 766 C C . GLN A 1 92 ? -6.268 6.394 -4.445 1.00 94.81 92 GLN A C 1
ATOM 768 O O . GLN A 1 92 ? -5.902 5.893 -5.504 1.00 94.81 92 GLN A O 1
ATOM 773 N N . LEU A 1 93 ? -6.695 7.659 -4.368 1.00 95.38 93 LEU A N 1
ATOM 774 C CA . LEU A 1 93 ? -6.785 8.533 -5.540 1.00 95.38 93 LEU A CA 1
ATOM 775 C C . LEU A 1 93 ? -5.419 8.752 -6.212 1.00 95.38 93 LEU A C 1
ATOM 777 O O . LEU A 1 93 ? -5.329 8.716 -7.434 1.00 95.38 93 LEU A O 1
ATOM 781 N N . LYS A 1 94 ? -4.337 8.914 -5.435 1.00 93.88 94 LYS A N 1
ATOM 782 C CA . LYS A 1 94 ? -2.974 9.020 -5.993 1.00 93.88 94 LYS A CA 1
ATOM 783 C C . LYS A 1 94 ? -2.573 7.783 -6.800 1.00 93.88 94 LYS A C 1
ATOM 785 O O . LYS A 1 94 ? -1.882 7.928 -7.805 1.00 93.88 94 LYS A O 1
ATOM 790 N N . ILE A 1 95 ? -2.978 6.589 -6.358 1.00 92.06 95 ILE A N 1
ATOM 791 C CA . ILE A 1 95 ? -2.689 5.333 -7.065 1.00 92.06 95 ILE A CA 1
ATOM 792 C C . ILE A 1 95 ? -3.423 5.313 -8.402 1.00 92.06 95 ILE A C 1
ATOM 794 O O . ILE A 1 95 ? -2.788 5.074 -9.423 1.00 92.06 95 ILE A O 1
ATOM 798 N N . VAL A 1 96 ? -4.729 5.605 -8.394 1.00 92.44 96 VAL A N 1
ATOM 799 C CA . VAL A 1 96 ? -5.555 5.634 -9.612 1.00 92.44 96 VAL A CA 1
ATOM 800 C C . VAL A 1 96 ? -4.980 6.626 -10.618 1.00 92.44 96 VAL A C 1
ATOM 802 O O . VAL A 1 96 ? -4.683 6.233 -11.738 1.00 92.44 96 VAL A O 1
ATOM 805 N N . ASN A 1 97 ? -4.713 7.864 -10.198 1.00 92.19 97 ASN A N 1
ATOM 806 C CA . ASN A 1 97 ? -4.147 8.878 -11.088 1.00 92.19 97 ASN A CA 1
ATOM 807 C C . ASN A 1 97 ? -2.785 8.452 -11.653 1.00 92.19 97 ASN A C 1
ATOM 809 O O . ASN A 1 97 ? -2.531 8.647 -12.826 1.00 92.19 97 ASN A O 1
ATOM 813 N N . THR A 1 98 ? -1.923 7.815 -10.855 1.00 91.00 98 THR A N 1
ATOM 814 C CA . THR A 1 98 ? -0.595 7.393 -11.336 1.00 91.00 98 THR A CA 1
ATOM 815 C C . THR A 1 98 ? -0.651 6.220 -12.320 1.00 91.00 98 THR A C 1
ATOM 817 O O . THR A 1 98 ? 0.215 6.109 -13.182 1.00 91.00 98 THR A O 1
ATOM 820 N N . CYS A 1 99 ? -1.590 5.289 -12.139 1.00 79.94 99 CYS A N 1
ATOM 821 C CA . CYS A 1 99 ? -1.684 4.086 -12.971 1.00 79.94 99 CYS A CA 1
ATOM 822 C C . CYS A 1 99 ? -2.538 4.289 -14.232 1.00 79.94 99 CYS A C 1
ATOM 824 O O . CYS A 1 99 ? -2.434 3.477 -15.145 1.00 79.94 99 CYS A O 1
ATOM 826 N N . CYS A 1 100 ? -3.402 5.306 -14.246 1.00 79.38 100 CYS A N 1
ATOM 827 C CA . CYS A 1 100 ? -4.305 5.624 -15.355 1.00 79.38 100 CYS A CA 1
ATOM 828 C C . CYS A 1 100 ? -3.881 6.869 -16.161 1.00 79.38 100 CYS A C 1
ATOM 830 O O . CYS A 1 100 ? -4.625 7.268 -17.054 1.00 79.38 100 CYS A O 1
ATOM 832 N N . GLU A 1 101 ? -2.739 7.480 -15.825 1.00 58.31 101 GLU A N 1
ATOM 833 C CA . GLU A 1 101 ? -2.004 8.451 -16.661 1.00 58.31 101 GLU A CA 1
ATOM 834 C C . GLU A 1 101 ? -1.277 7.739 -17.809 1.00 58.31 101 GLU A C 1
ATOM 836 O O . GLU A 1 101 ? -1.333 8.266 -18.942 1.00 58.31 101 GLU A O 1
#